Protein AF-A0AAV4GGI1-F1 (afdb_monomer)

Nearest PDB structures (foldseek):
  8qa3-assembly1_B  TM=3.265E-01  e=1.010E+00  Homo sapiens
  6c9l-assembly3_F  TM=2.418E-01  e=2.346E+00  Homo sapiens
  2jzx-assembly1_A  TM=3.053E-01  e=7.541E+00  Homo sapiens
  2idl-assembly1_A  TM=2.423E-01  e=6.208E+00  Streptococcus pneumoniae TIGR4

pLDDT: mean 83.88, std 11.75, range [47.38, 93.88]

Mean predicted aligned error: 13.05 Å

Secondary structure (DSSP, 8-state):
-BHHHHHHHHT--HHHHHHHHHHHHHHHHHHH-GGG--EEEEEE-TTS-EEEEEE--HHHHHHHHHTS-HHHHHHHHHHHHHHHHHHHHHHH-HHHHHHHHHHHHHHHHHHHHHHHHHHHHHHHHHHHHHHHHHHHHHT--

Radius of gyration: 32.34 Å; Cα contacts (8 Å, |Δi|>4): 88; chains: 1; bounding box: 64×54×82 Å

InterPro domains:
  IPR014054 Bacteriophage regulatory protein, Rha family [PF09669] (1-84)

Structure (mmCIF, N/CA/C/O backbone):
data_AF-A0AAV4GGI1-F1
#
_entry.id   AF-A0AAV4GGI1-F1
#
loop_
_atom_site.group_PDB
_atom_site.id
_atom_site.type_symbol
_atom_site.label_atom_id
_atom_site.label_alt_id
_atom_site.label_comp_id
_atom_site.label_asym_id
_atom_site.label_entity_id
_atom_site.label_seq_id
_atom_site.pdbx_PDB_ins_code
_atom_site.Cartn_x
_atom_site.Cartn_y
_atom_site.Cartn_z
_atom_site.occupancy
_atom_site.B_iso_or_equiv
_atom_site.auth_seq_id
_atom_site.auth_comp_id
_atom_site.auth_asym_id
_atom_site.auth_atom_id
_atom_site.pdbx_PDB_model_num
ATOM 1 N N . MET A 1 1 ? -3.066 0.925 1.080 1.00 86.62 1 MET A N 1
ATOM 2 C CA . MET A 1 1 ? -4.279 0.548 1.836 1.00 86.62 1 MET A CA 1
ATOM 3 C C . MET A 1 1 ? -4.141 1.113 3.236 1.00 86.62 1 MET A C 1
ATOM 5 O O . MET A 1 1 ? -3.039 1.081 3.778 1.00 86.62 1 MET A O 1
ATOM 9 N N . SER A 1 2 ? -5.215 1.639 3.812 1.00 92.44 2 SER A N 1
ATOM 10 C CA . SER A 1 2 ? -5.159 2.285 5.127 1.00 92.44 2 SER A CA 1
ATOM 11 C C . SER A 1 2 ? -5.755 1.413 6.238 1.00 92.44 2 SER A C 1
ATOM 13 O O . SER A 1 2 ? -6.475 0.446 5.971 1.00 92.44 2 SER A O 1
ATOM 15 N N . SER A 1 3 ? -5.468 1.716 7.510 1.00 92.00 3 SER A N 1
ATOM 16 C CA . SER A 1 3 ? -6.021 0.930 8.623 1.00 92.00 3 SER A CA 1
ATOM 17 C C . SER A 1 3 ? -7.545 1.046 8.754 1.00 92.00 3 SER A C 1
ATOM 19 O O . SER A 1 3 ? -8.178 0.100 9.228 1.00 92.00 3 SER A O 1
ATOM 21 N N . ARG A 1 4 ? -8.153 2.138 8.267 1.00 92.00 4 ARG A N 1
ATOM 22 C CA . ARG A 1 4 ? -9.616 2.247 8.147 1.00 92.00 4 ARG A CA 1
ATOM 23 C C . ARG A 1 4 ? -10.182 1.268 7.126 1.00 92.00 4 ARG A C 1
ATOM 25 O O . ARG A 1 4 ? -11.153 0.578 7.418 1.00 92.00 4 ARG A O 1
ATOM 32 N N . GLU A 1 5 ? -9.542 1.163 5.966 1.00 91.31 5 GLU A N 1
ATOM 33 C CA . GLU A 1 5 ? -9.950 0.237 4.906 1.00 91.31 5 GLU A CA 1
ATOM 34 C C . GLU A 1 5 ? -9.896 -1.219 5.408 1.00 91.31 5 GLU A C 1
ATOM 36 O O . GLU A 1 5 ? -10.833 -1.995 5.217 1.00 91.31 5 GLU A O 1
ATOM 41 N N . ILE A 1 6 ? -8.861 -1.573 6.182 1.00 91.62 6 ILE A N 1
ATOM 42 C CA . ILE A 1 6 ? -8.783 -2.873 6.872 1.00 91.62 6 ILE A CA 1
ATOM 43 C C . ILE A 1 6 ? -9.964 -3.072 7.827 1.00 91.62 6 ILE A C 1
ATOM 45 O O . ILE A 1 6 ? -10.548 -4.158 7.859 1.00 91.62 6 ILE A O 1
ATOM 49 N N . ALA A 1 7 ? -10.329 -2.058 8.613 1.00 92.56 7 ALA A N 1
ATOM 50 C CA . ALA A 1 7 ? -11.457 -2.135 9.539 1.00 92.56 7 ALA A CA 1
ATOM 51 C C . ALA A 1 7 ? -12.786 -2.392 8.801 1.00 92.56 7 ALA A C 1
ATOM 53 O O . ALA A 1 7 ? -13.569 -3.253 9.209 1.00 92.56 7 ALA A O 1
ATOM 54 N N . GLU A 1 8 ? -13.003 -1.726 7.667 1.00 92.00 8 GLU A N 1
ATOM 55 C CA . GLU A 1 8 ? -14.194 -1.887 6.826 1.00 92.00 8 GLU A CA 1
ATOM 56 C C . GLU A 1 8 ? -14.292 -3.285 6.193 1.00 92.00 8 GLU A C 1
ATOM 58 O O . GLU A 1 8 ? -15.370 -3.898 6.207 1.00 92.00 8 GLU A O 1
ATOM 63 N N . LEU A 1 9 ? -13.168 -3.824 5.703 1.00 90.81 9 LEU A N 1
ATOM 64 C CA . LEU A 1 9 ? -13.076 -5.164 5.104 1.00 90.81 9 LEU A CA 1
ATOM 65 C C . LEU A 1 9 ? -13.244 -6.278 6.144 1.00 90.81 9 LEU A C 1
ATOM 67 O O . LEU A 1 9 ? -13.901 -7.300 5.901 1.00 90.81 9 LEU A O 1
ATOM 71 N N . THR A 1 10 ? -12.659 -6.072 7.325 1.00 88.62 10 THR A N 1
ATOM 72 C CA . THR A 1 10 ? -12.676 -7.046 8.424 1.00 88.62 10 THR A CA 1
ATOM 73 C C . THR A 1 10 ? -13.930 -6.967 9.284 1.00 88.62 10 THR A C 1
ATOM 75 O O . THR A 1 10 ? -14.166 -7.868 10.087 1.00 88.62 10 THR A O 1
ATOM 78 N N . LYS A 1 11 ? -14.734 -5.906 9.125 1.00 90.69 11 LYS A N 1
ATOM 79 C CA . LYS A 1 11 ? -15.868 -5.558 9.998 1.00 90.69 11 LYS A CA 1
ATOM 80 C C . LYS A 1 11 ? -15.471 -5.422 11.475 1.00 90.69 11 LYS A C 1
ATOM 82 O O . LYS A 1 11 ? -16.302 -5.582 12.368 1.00 90.69 11 LYS A O 1
ATOM 87 N N . LYS A 1 12 ? -14.203 -5.101 11.746 1.00 89.88 12 LYS A N 1
ATOM 88 C CA . LYS A 1 12 ? -13.704 -4.778 13.087 1.00 89.88 12 LYS A CA 1
ATOM 89 C C . LYS A 1 12 ? -13.823 -3.276 13.343 1.00 89.88 12 LYS A C 1
ATOM 91 O O . LYS A 1 12 ? -13.775 -2.466 12.424 1.00 89.88 12 LYS A O 1
ATOM 96 N N . LYS A 1 13 ? -13.923 -2.878 14.615 1.00 93.06 13 LYS A N 1
ATOM 97 C CA . LYS A 1 13 ? -13.818 -1.461 15.001 1.00 93.06 13 LYS A CA 1
ATOM 98 C C . LYS A 1 13 ? -12.409 -0.944 14.687 1.00 93.06 13 LYS A C 1
ATOM 100 O O . LYS A 1 13 ? -11.439 -1.592 15.078 1.00 93.06 13 LYS A O 1
ATOM 105 N N . HIS A 1 14 ? -12.296 0.250 14.092 1.00 92.00 14 HIS A N 1
ATOM 106 C CA . HIS A 1 14 ? -11.008 0.896 13.765 1.00 92.00 14 HIS A CA 1
ATOM 107 C C . HIS A 1 14 ? -10.042 0.928 14.955 1.00 92.00 14 HIS A C 1
ATOM 109 O O . HIS A 1 14 ? -8.883 0.552 14.832 1.00 92.00 14 HIS A O 1
ATOM 115 N N . LYS A 1 15 ? -10.547 1.255 16.153 1.00 92.12 15 LYS A N 1
ATOM 116 C CA . LYS A 1 15 ? -9.767 1.244 17.404 1.00 92.12 15 LYS A CA 1
ATOM 117 C C . LYS A 1 15 ? -9.077 -0.102 17.677 1.00 92.12 15 LYS A C 1
ATOM 119 O O . LYS A 1 15 ? -7.940 -0.114 18.136 1.00 92.12 15 LYS A O 1
ATOM 124 N N . ASN A 1 16 ? -9.741 -1.220 17.386 1.00 92.38 16 ASN A N 1
ATOM 125 C CA . ASN A 1 16 ? -9.167 -2.550 17.600 1.00 92.38 16 ASN A CA 1
ATOM 126 C C . ASN A 1 16 ? -8.075 -2.845 16.571 1.00 92.38 16 ASN A C 1
ATOM 128 O O . ASN A 1 16 ? -7.044 -3.392 16.934 1.00 92.38 16 ASN A O 1
ATOM 132 N N . VAL A 1 17 ? -8.265 -2.420 15.318 1.00 92.00 17 VAL A N 1
ATOM 133 C CA . VAL A 1 17 ? -7.245 -2.553 14.267 1.00 92.00 17 VAL A CA 1
ATOM 134 C C . VAL A 1 17 ? -5.994 -1.743 14.618 1.00 92.00 17 VAL A C 1
ATOM 136 O O . VAL A 1 17 ? -4.889 -2.259 14.506 1.00 92.00 17 VAL A O 1
ATOM 139 N N . LEU A 1 18 ? -6.143 -0.512 15.125 1.00 92.69 18 LEU A N 1
ATOM 140 C CA . LEU A 1 18 ? -5.005 0.291 15.597 1.00 92.69 18 LEU A CA 1
ATOM 141 C C . LEU A 1 18 ? -4.228 -0.410 16.722 1.00 92.69 18 LEU A C 1
ATOM 143 O O . LEU A 1 18 ? -3.000 -0.384 16.730 1.00 92.69 18 LEU A O 1
ATOM 147 N N . ASN A 1 19 ? -4.935 -1.032 17.667 1.00 92.94 19 ASN A N 1
ATOM 148 C CA . ASN A 1 19 ? -4.308 -1.772 18.761 1.00 92.94 19 ASN A CA 1
ATOM 149 C C . ASN A 1 19 ? -3.620 -3.054 18.276 1.00 92.94 19 ASN A C 1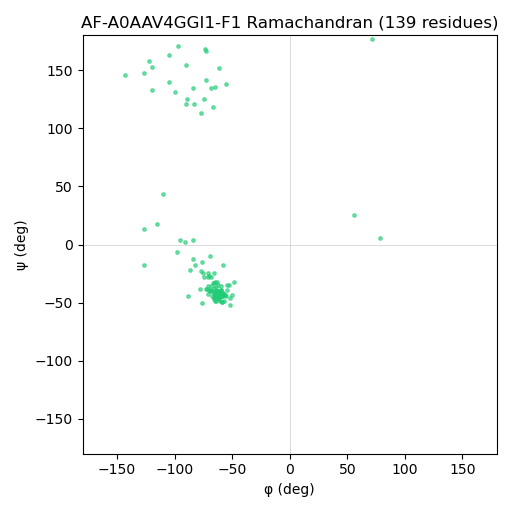
ATOM 151 O O . ASN A 1 19 ? -2.523 -3.359 18.736 1.00 92.94 19 ASN A O 1
ATOM 155 N N . ASP A 1 20 ? -4.236 -3.782 17.343 1.00 91.81 20 ASP A N 1
ATOM 156 C CA . ASP A 1 20 ? -3.647 -4.978 16.737 1.00 91.81 20 ASP A CA 1
ATOM 157 C C . ASP A 1 20 ? -2.336 -4.629 16.013 1.00 91.81 20 ASP A C 1
ATOM 159 O O . ASP A 1 20 ? -1.325 -5.293 16.240 1.00 91.81 20 ASP A O 1
ATOM 163 N N . ILE A 1 21 ? -2.323 -3.535 15.237 1.00 92.06 21 ILE A N 1
ATOM 164 C CA . ILE A 1 21 ? -1.122 -3.027 14.555 1.00 92.06 21 ILE A CA 1
ATOM 165 C C . ILE A 1 21 ? -0.023 -2.705 15.570 1.00 92.06 21 ILE A C 1
ATOM 167 O O . ILE A 1 21 ? 1.090 -3.199 15.430 1.00 92.06 21 ILE A O 1
ATOM 171 N N . LYS A 1 22 ? -0.334 -1.953 16.634 1.00 91.75 22 LYS A N 1
ATOM 172 C CA . LYS A 1 22 ? 0.639 -1.625 17.692 1.00 91.75 22 LYS A CA 1
ATOM 173 C C . LYS A 1 22 ? 1.203 -2.862 18.390 1.00 91.75 22 LYS A C 1
ATOM 175 O O . LYS A 1 22 ? 2.366 -2.873 18.772 1.00 91.75 22 LYS A O 1
ATOM 180 N N . ARG A 1 23 ? 0.387 -3.906 18.570 1.00 91.81 23 ARG A N 1
ATOM 181 C CA . ARG A 1 23 ? 0.827 -5.168 19.181 1.00 91.81 23 ARG A CA 1
ATOM 182 C C . ARG A 1 23 ? 1.750 -5.961 18.257 1.00 91.81 23 ARG A C 1
ATOM 184 O O . ARG A 1 23 ? 2.646 -6.646 18.734 1.00 91.81 23 ARG A O 1
ATOM 191 N N . GLN A 1 24 ? 1.500 -5.911 16.954 1.00 90.25 24 GLN A N 1
ATOM 192 C CA . GLN A 1 24 ? 2.249 -6.656 15.941 1.00 90.25 24 GLN A CA 1
ATOM 193 C C . GLN A 1 24 ? 3.497 -5.909 15.451 1.00 90.25 24 GLN A C 1
ATOM 195 O O . GLN A 1 24 ? 4.431 -6.542 14.967 1.00 90.25 24 GLN A O 1
ATOM 200 N N . GLU A 1 25 ? 3.537 -4.586 15.602 1.00 89.88 25 GLU A N 1
ATOM 201 C CA . GLU A 1 25 ? 4.642 -3.732 15.165 1.00 89.88 25 GLU A CA 1
ATOM 202 C C . GLU A 1 25 ? 6.022 -4.196 15.668 1.00 89.88 25 GLU A C 1
ATOM 204 O O . GLU A 1 25 ? 6.914 -4.314 14.829 1.00 89.88 25 GLU A O 1
ATOM 209 N N . PRO A 1 26 ? 6.229 -4.560 16.950 1.00 90.19 26 PRO A N 1
ATOM 210 C CA . PRO A 1 26 ? 7.530 -5.041 17.418 1.00 90.19 26 PRO A CA 1
ATOM 211 C C . PRO A 1 26 ? 8.031 -6.281 16.666 1.00 90.19 26 PRO A C 1
ATOM 213 O O . PRO A 1 26 ? 9.177 -6.308 16.231 1.00 90.19 26 PRO A O 1
ATOM 216 N N . ALA A 1 27 ? 7.155 -7.267 16.444 1.00 90.00 27 ALA A N 1
ATOM 217 C CA . ALA A 1 27 ? 7.500 -8.495 15.724 1.00 90.00 27 ALA A CA 1
ATOM 218 C C . ALA A 1 27 ? 7.812 -8.226 14.243 1.00 90.00 27 ALA A C 1
ATOM 220 O O . ALA A 1 27 ? 8.662 -8.880 13.646 1.00 90.00 27 ALA A O 1
ATOM 221 N N . TYR A 1 28 ? 7.143 -7.241 13.639 1.00 88.62 28 TYR A N 1
ATOM 222 C CA . TYR A 1 28 ? 7.459 -6.813 12.279 1.00 88.62 28 TYR A CA 1
ATOM 223 C C . TYR A 1 28 ? 8.838 -6.139 12.207 1.00 88.62 28 TYR A C 1
ATOM 225 O O . TYR A 1 28 ? 9.627 -6.425 11.308 1.00 88.62 28 TYR A O 1
ATOM 233 N N . LEU A 1 29 ? 9.144 -5.261 13.166 1.00 88.56 29 LEU A N 1
ATOM 234 C CA . LEU A 1 29 ? 10.413 -4.533 13.220 1.00 88.56 29 LEU A CA 1
ATOM 235 C C . LEU A 1 29 ? 11.610 -5.433 13.532 1.00 88.56 29 LEU A C 1
ATOM 237 O O . LEU A 1 29 ? 12.710 -5.129 13.082 1.00 88.56 29 LEU A O 1
ATOM 241 N N . GLU A 1 30 ? 11.406 -6.537 14.248 1.00 89.19 30 GLU A N 1
ATOM 242 C CA . GLU A 1 30 ? 12.444 -7.545 14.484 1.00 89.19 30 GLU A CA 1
ATOM 243 C C . GLU A 1 30 ? 12.961 -8.155 13.171 1.00 89.19 30 GLU A C 1
ATOM 245 O O . GLU A 1 30 ? 14.163 -8.338 13.002 1.00 89.19 30 GLU A O 1
ATOM 250 N N . VAL A 1 31 ? 12.065 -8.404 12.209 1.00 88.06 31 VAL A N 1
ATOM 251 C CA . VAL A 1 31 ? 12.410 -9.034 10.924 1.00 88.06 31 VAL A CA 1
ATOM 252 C C . VAL A 1 31 ? 12.831 -8.009 9.867 1.00 88.06 31 VAL A C 1
ATOM 254 O O . VAL A 1 31 ? 13.798 -8.227 9.142 1.00 88.06 31 VAL A O 1
ATOM 257 N N . PHE A 1 32 ? 12.104 -6.893 9.749 1.00 83.50 32 PHE A N 1
ATOM 258 C CA . PHE A 1 32 ? 12.296 -5.909 8.672 1.00 83.50 32 PHE A CA 1
ATOM 259 C C . PHE A 1 32 ? 13.160 -4.703 9.073 1.00 83.50 32 PHE A C 1
ATOM 261 O O . PHE A 1 32 ? 13.501 -3.873 8.227 1.00 83.50 32 PHE A O 1
ATOM 268 N N . GLY A 1 33 ? 13.524 -4.589 10.352 1.00 81.50 33 GLY A N 1
ATOM 269 C CA . GLY A 1 33 ? 14.288 -3.469 10.890 1.00 81.50 33 GLY A CA 1
ATOM 270 C C . GLY A 1 33 ? 13.494 -2.160 10.987 1.00 81.50 33 GLY A C 1
ATOM 271 O O . GLY A 1 33 ? 12.345 -2.033 10.565 1.00 81.50 33 GLY A O 1
ATOM 272 N N . ASN A 1 34 ? 14.137 -1.127 11.539 1.00 74.62 34 ASN A N 1
ATOM 273 C CA . ASN A 1 34 ? 13.505 0.171 11.820 1.00 74.62 34 ASN A CA 1
ATOM 274 C C . ASN A 1 34 ? 13.131 1.001 10.575 1.00 74.62 34 ASN A C 1
ATOM 276 O O . ASN A 1 34 ? 12.444 2.012 10.719 1.00 74.62 34 ASN A O 1
ATOM 280 N N . GLY A 1 35 ? 13.568 0.606 9.374 1.00 70.56 35 GLY A N 1
ATOM 281 C CA . GLY A 1 35 ? 13.331 1.354 8.134 1.00 70.56 35 GLY A CA 1
ATOM 282 C C . GLY A 1 35 ? 11.903 1.246 7.584 1.00 70.56 35 GLY A C 1
ATOM 283 O O . GLY A 1 35 ? 11.454 2.156 6.895 1.00 70.56 35 GLY A O 1
ATOM 284 N N . LEU A 1 36 ? 11.166 0.179 7.916 1.00 69.19 36 LEU A N 1
ATOM 285 C CA . LEU A 1 36 ? 9.791 -0.062 7.446 1.00 69.19 36 LEU A CA 1
ATOM 286 C C . LEU A 1 36 ? 8.752 0.076 8.567 1.00 69.19 36 LEU A C 1
ATOM 288 O O . LEU A 1 36 ? 7.829 -0.733 8.691 1.00 69.19 36 LEU A O 1
ATOM 292 N N . ARG A 1 37 ? 8.889 1.113 9.395 1.00 79.06 37 ARG A N 1
ATOM 293 C CA . ARG A 1 37 ? 7.900 1.414 10.439 1.00 79.06 37 ARG A CA 1
ATOM 294 C C . ARG A 1 37 ? 6.520 1.709 9.854 1.00 79.06 37 ARG A C 1
ATOM 296 O O . ARG A 1 37 ? 6.378 2.191 8.730 1.00 79.06 37 ARG A O 1
ATOM 303 N N . PHE A 1 38 ? 5.498 1.413 10.649 1.00 84.38 38 PHE A N 1
ATOM 304 C CA . PHE A 1 38 ? 4.116 1.725 10.317 1.00 84.38 38 PHE A CA 1
ATOM 305 C C . PHE A 1 38 ? 3.941 3.244 10.310 1.00 84.38 38 PHE A C 1
ATOM 307 O O . PHE A 1 38 ? 4.144 3.907 11.328 1.00 84.38 38 PHE A O 1
ATOM 314 N N . GLN A 1 39 ? 3.576 3.816 9.162 1.00 86.56 39 GLN A N 1
ATOM 315 C CA . GLN A 1 39 ? 3.455 5.264 9.047 1.00 86.56 39 GLN A CA 1
ATOM 316 C C . GLN A 1 39 ? 2.156 5.729 9.708 1.00 86.56 39 GLN A C 1
ATOM 318 O O . GLN A 1 39 ? 1.061 5.424 9.233 1.00 86.56 39 GLN A O 1
ATOM 323 N N . LEU A 1 40 ? 2.282 6.474 10.807 1.00 89.69 40 LEU A N 1
ATOM 324 C CA . LEU A 1 40 ? 1.149 7.098 11.479 1.00 89.69 40 LEU A CA 1
ATOM 325 C C . LEU A 1 40 ? 0.802 8.420 10.787 1.00 89.69 40 LEU A C 1
ATOM 327 O O . LEU A 1 40 ? 1.619 9.335 10.715 1.00 89.69 40 LEU A O 1
ATOM 331 N N . VAL A 1 41 ? -0.424 8.512 10.295 1.00 89.50 41 VAL A N 1
ATOM 332 C CA . VAL A 1 41 ? -1.004 9.672 9.617 1.00 89.50 41 VAL A CA 1
ATOM 333 C C . VAL A 1 41 ? -2.257 10.100 10.383 1.00 89.50 41 VAL A C 1
ATOM 335 O O . VAL A 1 41 ? -2.844 9.323 11.139 1.00 89.50 41 VAL A O 1
ATOM 338 N N . LYS A 1 42 ? -2.664 11.357 10.230 1.00 90.69 42 LYS A N 1
ATOM 339 C CA . LYS A 1 42 ? -3.937 11.852 10.755 1.00 90.69 42 LYS A CA 1
ATOM 340 C C . LYS A 1 42 ? -4.938 12.007 9.618 1.00 90.69 42 LYS A C 1
ATOM 342 O O . LYS A 1 42 ? -4.571 12.482 8.547 1.00 90.69 42 LYS A O 1
ATOM 347 N N . TYR A 1 43 ? -6.191 11.647 9.865 1.00 87.25 43 TYR A N 1
ATOM 348 C CA . TYR A 1 43 ? -7.303 11.950 8.968 1.00 87.25 43 TYR A CA 1
ATOM 349 C C . TYR A 1 43 ? -8.341 12.798 9.695 1.00 87.25 43 TYR A C 1
ATOM 351 O O . TYR A 1 43 ? -8.484 12.707 10.914 1.00 87.25 43 TYR A O 1
ATOM 359 N N . VAL A 1 44 ? -9.075 13.602 8.933 1.00 89.44 44 VAL A N 1
ATOM 360 C CA . VAL A 1 44 ? -10.215 14.367 9.438 1.00 89.44 44 VAL A CA 1
ATOM 361 C C . VAL A 1 44 ? -11.464 13.508 9.274 1.00 89.44 44 VAL A C 1
ATOM 363 O O . VAL A 1 44 ? -11.772 13.049 8.172 1.00 89.44 44 VAL A O 1
ATOM 366 N N . ASP A 1 45 ? -12.146 13.222 10.379 1.00 85.69 45 ASP A N 1
ATOM 367 C CA . ASP A 1 45 ? -13.411 12.486 10.364 1.00 85.69 45 ASP A CA 1
ATOM 368 C C . ASP A 1 45 ? -14.556 13.376 9.838 1.00 85.69 45 ASP A C 1
ATOM 370 O O . ASP A 1 45 ? -14.432 14.597 9.765 1.00 85.69 45 ASP A O 1
ATOM 374 N N . ALA A 1 46 ? -15.719 12.792 9.543 1.00 85.38 46 ALA A N 1
ATOM 375 C CA . ALA A 1 46 ? -16.909 13.529 9.094 1.00 85.38 46 ALA A CA 1
ATOM 376 C C . ALA A 1 46 ? -17.384 14.607 10.095 1.00 85.38 46 ALA A C 1
ATOM 378 O O . ALA A 1 46 ? -18.138 15.506 9.740 1.00 85.38 46 ALA A O 1
ATOM 379 N N . LYS A 1 47 ? -16.934 14.516 11.352 1.00 87.00 47 LYS A N 1
ATOM 380 C CA . LYS A 1 47 ? -17.202 15.475 12.433 1.00 87.00 47 LYS A CA 1
ATOM 381 C C . LYS A 1 47 ? -16.160 16.598 12.543 1.00 87.00 47 LYS A C 1
ATOM 383 O O . LYS A 1 47 ? -16.243 17.394 13.469 1.00 87.00 47 LYS A O 1
ATOM 388 N N . GLY A 1 48 ? -15.166 16.640 11.654 1.00 87.50 48 GLY A N 1
ATOM 389 C CA . GLY A 1 48 ? -14.071 17.614 11.704 1.00 87.50 48 GLY A CA 1
ATOM 390 C C . GLY A 1 48 ? -12.979 17.298 12.733 1.00 87.50 48 GLY A C 1
ATOM 391 O O . GLY A 1 48 ? -12.066 18.094 12.916 1.00 87.50 48 GLY A O 1
ATOM 392 N N . GLU A 1 49 ? -13.044 16.148 13.407 1.00 89.38 49 GLU A N 1
ATOM 393 C CA . GLU A 1 49 ? -12.040 15.732 14.391 1.00 89.38 49 GLU A CA 1
ATOM 394 C C . GLU A 1 49 ? -10.846 15.046 13.714 1.00 89.38 49 GLU A C 1
ATOM 396 O O . GLU A 1 49 ? -11.027 14.144 12.892 1.00 89.38 49 GLU A O 1
ATOM 401 N N . GLU A 1 50 ? -9.624 15.407 14.114 1.00 90.06 50 GLU A N 1
ATOM 402 C CA . GLU A 1 50 ? -8.417 14.690 13.700 1.00 90.06 50 GLU A CA 1
ATOM 403 C C . GLU A 1 50 ? -8.289 13.358 14.445 1.00 90.06 50 GLU A C 1
ATOM 405 O O . GLU A 1 50 ? -8.246 13.310 15.677 1.00 90.06 50 GLU A O 1
ATOM 410 N N . ARG A 1 51 ? -8.162 12.258 13.700 1.00 89.38 51 ARG A N 1
ATOM 411 C CA . ARG A 1 51 ? -7.971 10.917 14.260 1.00 89.38 51 ARG A CA 1
ATOM 412 C C . ARG A 1 51 ? -6.751 10.216 13.671 1.00 89.38 51 ARG A C 1
ATOM 414 O O . ARG A 1 51 ? -6.429 10.418 12.501 1.00 89.38 51 ARG A O 1
ATOM 421 N N . PRO A 1 52 ? -6.073 9.368 14.465 1.00 91.56 52 PRO A N 1
ATOM 422 C CA . PRO A 1 52 ? -4.931 8.605 13.987 1.00 91.56 52 PRO A CA 1
ATOM 423 C C . PRO A 1 52 ? -5.354 7.473 13.040 1.00 91.56 52 PRO A C 1
ATOM 425 O O . PRO A 1 52 ? -6.340 6.758 13.262 1.00 91.56 52 PRO A O 1
ATOM 428 N N . GLU A 1 53 ? -4.546 7.270 12.012 1.00 92.44 53 GLU A N 1
ATOM 429 C CA . GLU A 1 53 ? -4.652 6.206 11.023 1.00 92.44 53 GLU A CA 1
ATOM 430 C C . GLU A 1 53 ? -3.256 5.726 10.620 1.00 92.44 53 GLU A C 1
ATOM 432 O O . GLU A 1 53 ? -2.313 6.505 10.569 1.00 92.44 53 GLU A O 1
ATOM 437 N N . TYR A 1 54 ? -3.115 4.432 10.338 1.00 92.94 54 TYR A N 1
ATOM 438 C CA . TYR A 1 54 ? -1.869 3.884 9.813 1.00 92.94 54 TYR A CA 1
ATOM 439 C C . TYR A 1 54 ? -1.984 3.717 8.303 1.00 92.94 54 TYR A C 1
ATOM 441 O O . TYR A 1 54 ? -2.948 3.123 7.810 1.00 92.94 54 TYR A O 1
ATOM 449 N N . GLN A 1 55 ? -0.980 4.206 7.583 1.00 91.19 55 GLN A N 1
ATOM 450 C CA . GLN A 1 55 ? -0.777 3.881 6.178 1.00 91.19 55 GLN A CA 1
ATOM 451 C C . GLN A 1 55 ? 0.100 2.637 6.081 1.00 91.19 55 GLN A C 1
ATOM 453 O O . GLN A 1 55 ? 1.171 2.567 6.684 1.00 91.19 55 GLN A O 1
ATOM 458 N N . LEU A 1 56 ? -0.405 1.636 5.360 1.00 90.31 56 LEU A N 1
ATOM 459 C CA . LEU A 1 56 ? 0.169 0.298 5.308 1.00 90.31 56 LEU A CA 1
ATOM 460 C C . LEU A 1 56 ? 0.574 -0.055 3.879 1.00 90.31 56 LEU A C 1
ATOM 462 O O . LEU A 1 56 ? -0.212 0.077 2.932 1.00 90.31 56 LEU A O 1
ATOM 466 N N . THR A 1 57 ? 1.789 -0.580 3.742 1.00 90.38 57 THR A N 1
ATOM 467 C CA . THR A 1 57 ? 2.233 -1.252 2.517 1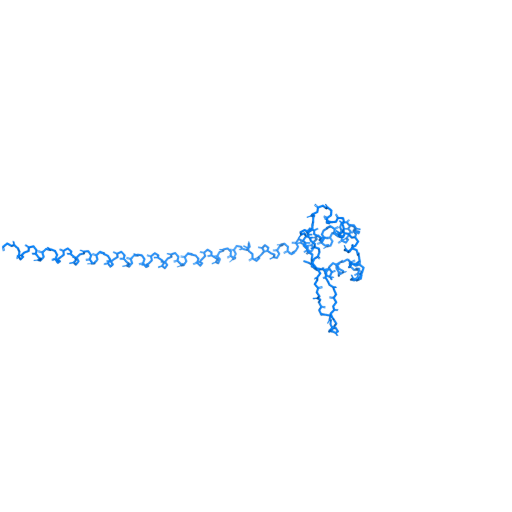.00 90.38 57 THR A CA 1
ATOM 468 C C . THR A 1 57 ? 1.557 -2.618 2.367 1.00 90.38 57 THR A C 1
ATOM 470 O O . THR A 1 57 ? 0.968 -3.154 3.316 1.00 90.38 57 THR A O 1
ATOM 473 N N . LYS A 1 58 ? 1.658 -3.222 1.174 1.00 88.19 58 LYS A N 1
ATOM 474 C CA . LYS A 1 58 ? 1.138 -4.575 0.910 1.00 88.19 58 LYS A CA 1
ATOM 475 C C . LYS A 1 58 ? 1.647 -5.572 1.951 1.00 88.19 58 LYS A C 1
ATOM 477 O O . LYS A 1 58 ? 0.843 -6.203 2.635 1.00 88.19 58 LYS A O 1
ATOM 482 N N . SER A 1 59 ? 2.960 -5.621 2.159 1.00 88.44 59 SER A N 1
ATOM 483 C CA . SER A 1 59 ? 3.602 -6.530 3.114 1.00 88.44 59 SER A CA 1
ATOM 484 C C . SER A 1 59 ? 3.165 -6.285 4.559 1.00 88.44 59 SER A C 1
ATOM 486 O O . SER A 1 59 ? 2.811 -7.235 5.254 1.00 88.44 59 SER A O 1
ATOM 488 N N . GLN A 1 60 ? 3.121 -5.024 5.003 1.00 90.38 60 GLN A N 1
ATOM 489 C CA . GLN A 1 60 ? 2.683 -4.674 6.361 1.00 90.38 60 GLN A CA 1
ATOM 490 C C . GLN A 1 60 ? 1.233 -5.094 6.610 1.00 90.38 60 GLN A C 1
ATOM 492 O O . GLN A 1 60 ? 0.907 -5.664 7.648 1.00 90.38 60 GLN A O 1
ATOM 497 N N . SER A 1 61 ? 0.350 -4.853 5.642 1.00 91.06 61 SER A N 1
ATOM 498 C CA . SER A 1 61 ? -1.050 -5.233 5.788 1.00 91.06 61 SER A CA 1
ATOM 499 C C . SER A 1 61 ? -1.267 -6.747 5.781 1.00 91.06 61 SER A C 1
ATOM 501 O O . SER A 1 61 ? -2.052 -7.250 6.580 1.00 91.06 61 SER A O 1
ATOM 503 N N . LEU A 1 62 ? -0.537 -7.492 4.945 1.00 90.00 62 LEU A N 1
ATOM 504 C CA . LEU A 1 62 ? -0.572 -8.954 4.944 1.00 90.00 62 LEU A CA 1
ATOM 505 C C . LEU A 1 62 ? -0.060 -9.517 6.272 1.00 90.00 62 LEU A C 1
ATOM 507 O O . LEU A 1 62 ? -0.665 -10.441 6.812 1.00 90.00 62 LEU A O 1
ATOM 511 N N . PHE A 1 63 ? 0.997 -8.924 6.834 1.00 90.88 63 PHE A N 1
ATOM 512 C CA . PHE A 1 63 ? 1.519 -9.306 8.142 1.00 90.88 63 PHE A CA 1
ATOM 513 C C . PHE A 1 63 ? 0.481 -9.112 9.248 1.00 90.88 63 PHE A C 1
ATOM 515 O O . PHE A 1 63 ? 0.211 -10.046 10.002 1.00 90.88 63 PHE A O 1
ATOM 522 N N . VAL A 1 64 ? -0.171 -7.948 9.298 1.00 89.44 64 VAL A N 1
ATOM 523 C CA . VAL A 1 64 ? -1.206 -7.659 10.304 1.00 89.44 64 VAL A CA 1
ATOM 524 C C . VAL A 1 64 ? -2.341 -8.685 10.242 1.00 89.44 64 VAL A C 1
ATOM 526 O O . VAL A 1 64 ? -2.802 -9.222 11.252 1.00 89.44 64 VAL A O 1
ATOM 529 N N . VAL A 1 65 ? -2.753 -9.010 9.020 1.00 88.25 65 VAL A N 1
ATOM 530 C CA . VAL A 1 65 ? -3.906 -9.861 8.729 1.00 88.25 65 VAL A CA 1
ATOM 531 C C . VAL A 1 65 ? -3.576 -11.352 8.816 1.00 88.25 65 VAL A C 1
ATOM 533 O O . VAL A 1 65 ? -4.480 -12.172 8.977 1.00 88.25 65 VAL A O 1
ATOM 536 N N . SER A 1 66 ? -2.297 -11.729 8.775 1.00 86.81 66 SER A N 1
ATOM 537 C CA . SER A 1 66 ? -1.857 -13.114 8.976 1.00 86.81 66 SER A CA 1
ATOM 538 C C . SER A 1 66 ? -2.379 -13.700 10.296 1.00 86.81 66 SER A C 1
ATOM 540 O O . SER A 1 66 ? -2.798 -14.856 10.319 1.00 86.81 66 SER A O 1
ATOM 542 N N . GLY A 1 67 ? -2.476 -12.873 11.345 1.00 81.44 67 GLY A N 1
ATOM 543 C CA . GLY A 1 67 ? -3.024 -13.236 12.656 1.00 81.44 67 GLY A CA 1
ATOM 544 C C . GLY A 1 67 ? -4.552 -13.154 12.774 1.00 81.44 67 GLY A C 1
ATOM 545 O O . GLY A 1 67 ? -5.086 -13.325 13.869 1.00 81.44 67 GLY A O 1
ATOM 546 N N . TYR A 1 68 ? -5.276 -12.841 11.696 1.00 86.94 68 TYR A N 1
ATOM 547 C CA . TYR A 1 68 ? -6.742 -12.776 11.680 1.00 86.94 68 TYR A CA 1
ATOM 548 C C . TYR A 1 68 ? -7.366 -14.076 11.152 1.00 86.94 68 TYR A C 1
ATOM 550 O O . TYR A 1 68 ? -6.693 -14.963 10.629 1.00 86.94 68 TYR A O 1
ATOM 558 N N . ASN A 1 69 ? -8.694 -14.181 11.278 1.00 87.75 69 ASN A N 1
ATOM 559 C CA . ASN A 1 69 ? -9.472 -15.292 10.729 1.00 87.75 69 ASN A CA 1
ATOM 560 C C . ASN A 1 69 ? -9.210 -15.445 9.208 1.00 87.75 69 ASN A C 1
ATOM 562 O O . ASN A 1 69 ? -9.180 -14.430 8.501 1.00 87.75 69 ASN A O 1
ATOM 566 N N . PRO A 1 70 ? -9.063 -16.680 8.684 1.00 88.06 70 PRO A N 1
ATOM 567 C CA . PRO A 1 70 ? -8.775 -16.941 7.269 1.00 88.06 70 PRO A CA 1
ATOM 568 C C . PRO A 1 70 ? -9.744 -16.260 6.291 1.00 88.06 70 PRO A C 1
ATOM 570 O O . PRO A 1 70 ? -9.310 -15.785 5.243 1.00 88.06 70 PRO A O 1
ATOM 573 N N . VAL A 1 71 ? -11.027 -16.125 6.642 1.00 89.12 71 VAL A N 1
ATOM 574 C CA . VAL A 1 71 ? -12.026 -15.431 5.807 1.00 89.12 71 VAL A CA 1
ATOM 575 C C . VAL A 1 71 ? -11.693 -13.945 5.666 1.00 89.12 71 VAL A C 1
ATOM 577 O O . VAL A 1 71 ? -11.792 -13.371 4.582 1.00 89.12 71 VAL A O 1
ATOM 580 N N . LEU A 1 72 ? -11.271 -13.308 6.759 1.00 88.00 72 LEU A N 1
ATOM 581 C CA . LEU A 1 72 ? -10.886 -11.897 6.754 1.00 88.00 72 LEU A CA 1
ATOM 582 C C . LEU A 1 72 ? -9.595 -11.680 5.962 1.00 88.00 72 LEU A C 1
ATOM 584 O O . LEU A 1 72 ? -9.469 -10.687 5.247 1.00 88.00 72 LEU A O 1
ATOM 588 N N . ARG A 1 73 ? -8.671 -12.641 6.048 1.00 88.69 73 ARG A N 1
ATOM 589 C CA . ARG A 1 73 ? -7.440 -12.644 5.261 1.00 88.69 73 ARG A CA 1
ATOM 590 C C . ARG A 1 73 ? -7.706 -12.725 3.766 1.00 88.69 73 ARG A C 1
ATOM 592 O O . ARG A 1 73 ? -7.171 -11.902 3.030 1.00 88.69 73 ARG A O 1
ATOM 599 N N . ALA A 1 74 ? -8.597 -13.617 3.338 1.00 89.69 74 ALA A N 1
ATOM 600 C CA . ALA A 1 74 ? -8.991 -13.729 1.936 1.00 89.69 74 ALA A CA 1
ATOM 601 C C . ALA A 1 74 ? -9.611 -12.429 1.392 1.00 89.69 74 ALA A C 1
ATOM 603 O O . ALA A 1 74 ? -9.305 -12.020 0.276 1.00 89.69 74 ALA A O 1
ATOM 604 N N . ARG A 1 75 ? -10.433 -11.726 2.188 1.00 89.75 75 ARG A N 1
ATOM 605 C CA . ARG A 1 75 ? -11.020 -10.432 1.782 1.00 89.75 75 ARG A CA 1
ATOM 606 C C . ARG A 1 75 ? -9.965 -9.366 1.512 1.00 89.75 75 ARG A C 1
ATOM 608 O O . ARG A 1 75 ? -10.072 -8.632 0.536 1.00 89.75 75 ARG A O 1
ATOM 615 N N . ILE A 1 76 ? -8.961 -9.277 2.379 1.00 90.12 76 ILE A N 1
ATOM 616 C CA . ILE A 1 76 ? -7.886 -8.295 2.223 1.00 90.12 76 ILE A CA 1
ATOM 617 C C . ILE A 1 76 ? -6.962 -8.678 1.071 1.00 90.12 76 ILE A C 1
ATOM 619 O O . ILE A 1 76 ? -6.555 -7.807 0.309 1.00 90.12 76 ILE A O 1
ATOM 623 N N . GLN A 1 77 ? -6.677 -9.968 0.904 1.00 89.88 77 GLN A N 1
ATOM 624 C CA . GLN A 1 77 ? -5.915 -10.450 -0.239 1.00 89.88 77 GLN A CA 1
ATOM 625 C C . GLN A 1 77 ? -6.610 -10.099 -1.561 1.00 89.88 77 GLN A C 1
ATOM 627 O O . GLN A 1 77 ? -5.990 -9.465 -2.409 1.00 89.88 77 GLN A O 1
ATOM 632 N N . LYS A 1 78 ? -7.912 -10.388 -1.685 1.00 91.06 78 LYS A N 1
ATOM 633 C CA . LYS A 1 78 ? -8.709 -10.015 -2.861 1.00 91.06 78 LYS A CA 1
ATOM 634 C C . LYS A 1 78 ? -8.657 -8.509 -3.140 1.00 91.06 78 LYS A C 1
ATOM 636 O O . LYS A 1 78 ? -8.482 -8.095 -4.279 1.00 91.06 78 LYS A O 1
ATOM 641 N N . ARG A 1 79 ? -8.762 -7.675 -2.099 1.00 90.88 79 ARG A N 1
ATOM 642 C CA . ARG A 1 79 ? -8.656 -6.217 -2.250 1.00 90.88 79 ARG A CA 1
ATOM 643 C C . ARG A 1 79 ? -7.299 -5.786 -2.813 1.00 90.88 79 ARG A C 1
ATOM 645 O O . ARG A 1 79 ? -7.241 -4.869 -3.625 1.00 90.88 79 ARG A O 1
ATOM 652 N N . TRP A 1 80 ? -6.208 -6.418 -2.389 1.00 88.62 80 TRP A N 1
ATOM 653 C CA . TRP A 1 80 ? -4.889 -6.128 -2.952 1.00 88.62 80 TRP A CA 1
ATOM 654 C C . TRP A 1 80 ? -4.756 -6.579 -4.397 1.00 88.62 80 TRP A C 1
ATOM 656 O O . TRP A 1 80 ? -4.201 -5.828 -5.187 1.00 88.62 80 TRP A O 1
ATOM 666 N N . GLU A 1 81 ? -5.294 -7.745 -4.748 1.00 88.94 81 GLU A N 1
ATOM 667 C CA . GLU A 1 81 ? -5.330 -8.207 -6.140 1.00 88.94 81 GLU A CA 1
ATOM 668 C C . GLU A 1 81 ? -6.062 -7.184 -7.030 1.00 88.94 81 GLU A C 1
ATOM 670 O O . GLU A 1 81 ? -5.563 -6.817 -8.091 1.00 88.94 81 GLU A O 1
ATOM 675 N N . GLU A 1 82 ? -7.183 -6.622 -6.562 1.00 86.88 82 GLU A N 1
ATOM 676 C CA . GLU A 1 82 ? -7.894 -5.534 -7.252 1.00 86.88 82 GLU A CA 1
ATOM 677 C C . GLU A 1 82 ? -7.042 -4.258 -7.387 1.00 86.88 82 GLU A C 1
ATOM 679 O O . GLU A 1 82 ? -6.993 -3.655 -8.460 1.00 86.88 82 GLU A O 1
ATOM 684 N N . LEU A 1 83 ? -6.354 -3.838 -6.319 1.00 85.06 83 LEU A N 1
ATOM 685 C CA . LEU A 1 83 ? -5.481 -2.657 -6.344 1.00 85.06 83 LEU A CA 1
ATOM 686 C C . LEU A 1 83 ? -4.287 -2.840 -7.290 1.00 85.06 83 LEU A C 1
ATOM 688 O O . LEU A 1 83 ? -3.899 -1.888 -7.966 1.00 85.06 83 LEU A O 1
ATOM 692 N N . GLU A 1 84 ? -3.725 -4.046 -7.364 1.00 85.00 84 GLU A N 1
ATOM 693 C CA . GLU A 1 84 ? -2.647 -4.372 -8.297 1.00 85.00 84 GLU A CA 1
ATOM 694 C C . GLU A 1 84 ? -3.145 -4.307 -9.735 1.00 85.00 84 GLU A C 1
ATOM 696 O O . GLU A 1 84 ? -2.518 -3.641 -10.554 1.00 8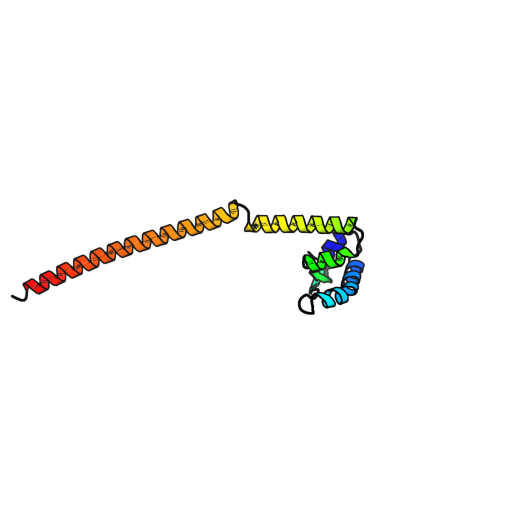5.00 84 GLU A O 1
ATOM 701 N N . ILE A 1 85 ? -4.309 -4.888 -10.038 1.00 82.25 85 ILE A N 1
ATOM 702 C CA . ILE A 1 85 ? -4.918 -4.790 -11.372 1.00 82.25 85 ILE A CA 1
ATOM 703 C C . ILE A 1 85 ? -5.125 -3.323 -11.772 1.00 82.25 85 ILE A C 1
ATOM 705 O O . ILE A 1 85 ? -4.787 -2.948 -12.893 1.00 82.25 85 ILE A O 1
ATOM 709 N N . LEU A 1 86 ? -5.613 -2.469 -10.866 1.00 76.94 86 LEU A N 1
ATOM 710 C CA . LEU A 1 86 ? -5.782 -1.037 -11.141 1.00 76.94 86 LEU A CA 1
ATOM 711 C C . LEU A 1 86 ? -4.444 -0.320 -11.385 1.00 76.94 86 LEU A C 1
ATOM 713 O O . LEU A 1 86 ? -4.354 0.504 -12.296 1.00 76.94 86 LEU A O 1
ATOM 717 N N . GLN A 1 87 ? -3.395 -0.642 -10.621 1.00 71.62 87 GLN A N 1
ATOM 718 C CA . GLN A 1 87 ? -2.054 -0.103 -10.876 1.00 71.62 87 GLN A CA 1
ATOM 719 C C . GLN A 1 87 ? -1.501 -0.568 -12.229 1.00 71.62 87 GLN A C 1
ATOM 721 O O . GLN A 1 87 ? -0.959 0.243 -12.982 1.00 71.62 87 GLN A O 1
ATOM 726 N N . TYR A 1 88 ? -1.694 -1.841 -12.579 1.00 61.06 88 TYR A N 1
ATOM 727 C CA . TYR A 1 88 ? -1.300 -2.381 -13.878 1.00 61.06 88 TYR A CA 1
ATOM 728 C C . TYR A 1 88 ? -2.104 -1.774 -15.033 1.00 61.06 88 TYR A C 1
ATOM 730 O O . TYR A 1 88 ? -1.542 -1.559 -16.100 1.00 61.06 88 TYR A O 1
ATOM 738 N N . GLN A 1 89 ? -3.375 -1.411 -14.853 1.00 58.50 89 GLN A N 1
ATOM 739 C CA . GLN A 1 89 ? -4.151 -0.737 -15.902 1.00 58.50 89 GLN A CA 1
ATOM 740 C C . GLN A 1 89 ? -3.699 0.711 -16.161 1.00 58.50 89 GLN A C 1
ATOM 742 O O . GLN A 1 89 ? -3.869 1.206 -17.276 1.00 58.50 89 GLN A O 1
ATOM 747 N N . GLY A 1 90 ? -3.069 1.370 -15.182 1.00 53.59 90 GLY A N 1
ATOM 748 C CA . GLY A 1 90 ? -2.518 2.723 -15.327 1.00 53.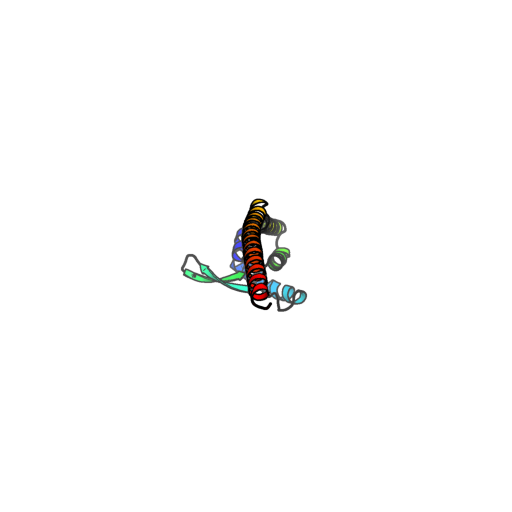59 90 GLY A CA 1
ATOM 749 C C . GLY A 1 90 ? -1.189 2.805 -16.091 1.00 53.59 90 GLY A C 1
ATOM 750 O O . GLY A 1 90 ? -0.877 3.858 -16.639 1.00 53.59 90 GLY A O 1
ATOM 751 N N . VAL A 1 91 ? -0.421 1.712 -16.155 1.00 52.59 91 VAL A N 1
ATOM 752 C CA . VAL A 1 91 ? 0.937 1.691 -16.749 1.00 52.59 91 VAL A CA 1
ATOM 753 C C . VAL A 1 91 ? 1.094 0.597 -17.822 1.00 52.59 91 VAL A C 1
ATOM 755 O O . VAL A 1 91 ? 1.986 0.661 -18.660 1.00 52.59 91 VAL A O 1
ATOM 758 N N . GLY A 1 92 ? 0.198 -0.390 -17.848 1.00 49.75 92 GLY A N 1
ATOM 759 C CA . GLY A 1 92 ? 0.277 -1.595 -18.679 1.00 49.75 92 GLY A CA 1
ATOM 760 C C . GLY A 1 92 ? -0.953 -1.867 -19.546 1.00 49.75 92 GLY A C 1
ATOM 761 O O . GLY A 1 92 ? -1.067 -2.961 -20.094 1.00 49.75 92 GLY A O 1
ATOM 762 N N . SER A 1 93 ? -1.875 -0.911 -19.712 1.00 52.50 93 SER A N 1
ATOM 763 C CA . SER A 1 93 ? -2.835 -1.024 -20.815 1.00 52.50 93 SER A CA 1
ATOM 764 C C . SER A 1 93 ? -2.085 -0.850 -22.136 1.00 52.50 93 SER A C 1
ATOM 766 O O . SER A 1 93 ? -1.289 0.086 -22.276 1.00 52.50 93 SER A O 1
ATOM 768 N N . ALA A 1 94 ? -2.365 -1.711 -23.120 1.00 60.12 94 ALA A N 1
ATOM 769 C CA . ALA A 1 94 ? -1.871 -1.548 -24.488 1.00 60.12 94 ALA A CA 1
ATOM 770 C C . ALA A 1 94 ? -2.115 -0.113 -24.996 1.00 60.12 94 ALA A C 1
ATOM 772 O O . ALA A 1 94 ? -1.270 0.451 -25.682 1.00 60.12 94 ALA A O 1
ATOM 773 N N . ASP A 1 95 ? -3.202 0.530 -24.558 1.00 58.75 95 ASP A N 1
ATOM 774 C CA . ASP A 1 95 ? -3.548 1.909 -24.908 1.00 58.75 95 ASP A CA 1
ATOM 775 C C . ASP A 1 95 ? -2.642 2.972 -24.267 1.00 58.75 95 ASP A C 1
ATOM 777 O O . ASP A 1 95 ? -2.512 4.076 -24.800 1.00 58.75 95 ASP A O 1
ATOM 781 N N . GLY A 1 96 ? -2.048 2.694 -23.104 1.00 63.66 96 GLY A N 1
ATOM 782 C CA . GLY A 1 96 ? -1.097 3.588 -22.435 1.00 63.66 96 GLY A CA 1
ATOM 783 C C . GLY A 1 96 ? 0.266 3.545 -23.119 1.00 63.66 96 GLY A C 1
ATOM 784 O O . GLY A 1 96 ? 0.788 4.574 -23.548 1.00 63.66 96 GLY A O 1
ATOM 785 N N . ILE A 1 97 ? 0.771 2.330 -23.338 1.00 71.75 97 ILE A N 1
ATOM 786 C CA . ILE A 1 97 ? 2.046 2.087 -24.022 1.00 71.75 97 ILE A CA 1
ATOM 787 C C . ILE A 1 97 ? 1.978 2.578 -25.480 1.00 71.75 97 ILE A C 1
ATOM 789 O O . ILE A 1 97 ? 2.883 3.267 -25.949 1.00 71.75 97 ILE A O 1
ATOM 793 N N . CYS A 1 98 ? 0.877 2.319 -26.199 1.00 71.94 98 CYS A N 1
ATOM 794 C CA . CYS A 1 98 ? 0.677 2.822 -27.562 1.00 71.94 98 CYS A CA 1
ATOM 795 C C . CYS A 1 98 ? 0.644 4.355 -27.635 1.00 71.94 98 CYS A C 1
ATOM 797 O O . CYS A 1 98 ? 1.146 4.925 -28.607 1.00 71.94 98 CYS A O 1
ATOM 799 N N . ARG A 1 99 ? 0.096 5.040 -26.619 1.00 73.25 99 ARG A N 1
ATOM 800 C CA . ARG A 1 99 ? 0.108 6.511 -26.548 1.00 73.25 99 ARG A CA 1
ATOM 801 C C . ARG A 1 99 ? 1.522 7.058 -26.385 1.00 73.25 99 ARG A C 1
ATOM 803 O O . ARG A 1 99 ? 1.897 7.963 -27.131 1.00 73.25 99 ARG A O 1
ATOM 810 N N . GLU A 1 100 ? 2.314 6.492 -25.478 1.00 79.12 100 GLU A N 1
ATOM 811 C CA . GLU A 1 100 ? 3.715 6.895 -25.306 1.00 79.12 100 GLU A CA 1
ATOM 812 C C . GLU A 1 100 ? 4.547 6.623 -26.566 1.00 79.12 100 GLU A C 1
ATOM 814 O O . GLU A 1 100 ? 5.242 7.518 -27.055 1.00 79.12 100 GLU A O 1
ATOM 819 N N . ILE A 1 101 ? 4.409 5.440 -27.177 1.00 85.38 101 ILE A N 1
ATOM 820 C CA . ILE A 1 101 ? 5.108 5.095 -28.425 1.00 85.38 101 ILE A CA 1
ATOM 821 C C . ILE A 1 101 ? 4.718 6.049 -29.565 1.00 85.38 101 ILE A C 1
ATOM 823 O O . ILE A 1 101 ? 5.585 6.488 -30.327 1.00 85.38 101 ILE A O 1
ATOM 827 N N . ALA A 1 102 ? 3.437 6.408 -29.691 1.00 84.06 102 ALA A N 1
ATOM 828 C CA . ALA A 1 102 ? 2.966 7.333 -30.723 1.00 84.06 102 ALA A CA 1
ATOM 829 C C . ALA A 1 102 ? 3.552 8.746 -30.557 1.00 84.06 102 ALA A C 1
ATOM 831 O O . ALA A 1 102 ? 3.936 9.378 -31.549 1.00 84.06 102 ALA A O 1
ATOM 832 N N . LEU A 1 103 ? 3.665 9.232 -29.317 1.00 86.00 103 LEU A N 1
ATOM 833 C CA . LEU A 1 103 ? 4.289 10.522 -29.011 1.00 86.00 103 LEU A CA 1
ATOM 834 C C . LEU A 1 103 ? 5.780 10.518 -29.367 1.00 86.00 103 LEU A C 1
ATOM 836 O O . LEU A 1 103 ? 6.230 11.394 -30.112 1.00 86.00 103 LEU A O 1
ATOM 840 N N . ILE A 1 104 ? 6.513 9.484 -28.945 1.00 90.38 104 ILE A N 1
ATOM 841 C CA . ILE A 1 104 ? 7.939 9.311 -29.265 1.00 90.38 104 ILE A CA 1
ATOM 842 C C . ILE A 1 104 ? 8.151 9.263 -30.786 1.00 90.38 104 ILE A C 1
ATOM 844 O O . ILE A 1 104 ? 9.050 9.917 -31.322 1.00 90.38 104 ILE A O 1
ATOM 848 N N . ARG A 1 105 ? 7.291 8.545 -31.521 1.00 92.75 105 ARG A N 1
ATOM 849 C CA . ARG A 1 105 ? 7.359 8.448 -32.989 1.00 92.75 105 ARG A CA 1
ATOM 850 C C . ARG A 1 105 ? 7.179 9.808 -33.669 1.00 92.75 105 ARG A C 1
ATOM 852 O O . ARG A 1 105 ? 7.885 10.123 -34.628 1.00 92.75 105 ARG A O 1
ATOM 859 N N . LYS A 1 106 ? 6.252 10.632 -33.176 1.00 92.00 106 LYS A N 1
ATOM 860 C CA . LYS A 1 106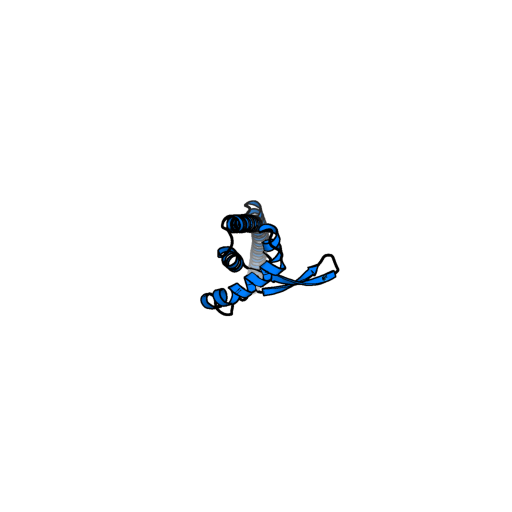 ? 5.989 11.980 -33.705 1.00 92.00 106 LYS A CA 1
ATOM 861 C C . LYS A 1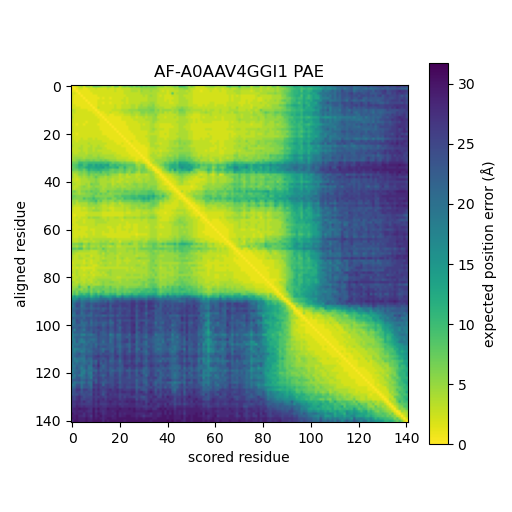 106 ? 7.183 12.913 -33.496 1.00 92.00 106 LYS A C 1
ATOM 863 O O . LYS A 1 106 ? 7.503 13.724 -34.369 1.00 92.00 106 LYS A O 1
ATOM 868 N N . GLU A 1 107 ? 7.859 12.782 -32.361 1.00 93.88 107 GLU A N 1
ATOM 869 C CA . GLU A 1 107 ? 9.050 13.565 -32.036 1.00 93.88 107 GLU A CA 1
ATOM 870 C C . GLU A 1 107 ? 10.263 13.161 -32.887 1.00 93.88 107 GLU A C 1
ATOM 872 O O . GLU A 1 107 ? 10.928 14.028 -33.462 1.00 93.88 107 GLU A O 1
ATOM 877 N N . GLN A 1 108 ? 10.472 11.858 -33.096 1.00 90.81 108 GLN A N 1
ATOM 878 C CA . GLN A 1 108 ? 11.491 11.314 -34.006 1.00 90.81 108 GLN A CA 1
ATOM 879 C C . GLN A 1 108 ? 11.342 11.862 -35.438 1.00 90.81 108 GLN A C 1
ATOM 881 O O . GLN A 1 108 ? 12.319 12.299 -36.048 1.00 90.81 108 GLN A O 1
ATOM 886 N N . LEU A 1 109 ? 10.111 11.926 -35.961 1.00 92.19 109 LEU A N 1
ATOM 887 C CA . LEU A 1 109 ? 9.831 12.488 -37.289 1.00 92.19 109 LEU A CA 1
ATOM 888 C C . LEU A 1 109 ? 10.165 13.984 -37.374 1.00 92.19 109 LEU A C 1
ATOM 890 O O . LEU A 1 109 ? 10.774 14.431 -38.350 1.00 92.19 109 LEU A O 1
ATOM 894 N N . ARG A 1 110 ? 9.811 14.764 -36.343 1.00 92.25 110 ARG A N 1
ATOM 895 C CA . ARG A 1 110 ? 10.160 16.193 -36.269 1.00 92.25 110 ARG A CA 1
ATOM 896 C C . ARG A 1 110 ? 11.670 16.406 -36.278 1.00 92.25 110 ARG A C 1
ATOM 898 O O . ARG A 1 110 ? 12.154 17.293 -36.982 1.00 92.25 110 ARG A O 1
ATOM 905 N N . LEU A 1 111 ? 12.409 15.616 -35.500 1.00 92.44 111 LEU A N 1
ATOM 906 C CA . LEU A 1 111 ? 13.870 15.690 -35.445 1.00 92.44 111 LEU A CA 1
ATOM 907 C C . LEU A 1 111 ? 14.500 15.299 -36.787 1.00 92.44 111 LEU A C 1
ATOM 909 O O . LEU A 1 111 ? 15.373 16.016 -37.278 1.00 92.44 111 LEU A O 1
ATOM 913 N N . GLY A 1 112 ? 13.997 14.243 -37.431 1.00 91.19 112 GLY A N 1
ATOM 914 C CA . GLY A 1 112 ? 14.413 13.844 -38.776 1.00 91.19 112 GLY A CA 1
ATOM 915 C C . GLY A 1 112 ? 14.233 14.966 -39.804 1.00 91.19 112 GLY A C 1
ATOM 916 O O . GLY A 1 112 ? 15.180 15.319 -40.508 1.00 91.19 112 GLY A O 1
ATOM 917 N N . ALA A 1 113 ? 13.062 15.611 -39.831 1.00 91.00 113 ALA A N 1
ATOM 918 C CA . ALA A 1 113 ? 12.795 16.736 -40.728 1.00 91.00 113 ALA A CA 1
ATOM 919 C C . ALA A 1 113 ? 13.759 17.916 -40.488 1.00 91.00 113 ALA A C 1
ATOM 921 O O . ALA A 1 113 ? 14.342 18.455 -41.433 1.00 91.00 113 ALA A O 1
ATOM 922 N N . LYS A 1 114 ? 14.016 18.277 -39.222 1.00 92.25 114 LYS A N 1
ATOM 923 C CA . LYS A 1 114 ? 14.998 19.322 -38.874 1.00 92.25 114 LYS A CA 1
ATOM 924 C C . LYS A 1 114 ? 16.404 18.981 -39.379 1.00 92.25 114 LYS A C 1
ATOM 926 O O . LYS A 1 114 ? 17.061 19.832 -39.979 1.00 92.25 114 LYS A O 1
ATOM 931 N N . LEU A 1 115 ? 16.850 17.737 -39.199 1.00 90.00 115 LEU A N 1
ATOM 932 C CA . LEU A 1 115 ? 18.157 17.274 -39.677 1.00 90.00 115 LEU A CA 1
ATOM 933 C C . LEU A 1 115 ? 18.268 17.321 -41.206 1.00 90.00 115 LEU A C 1
ATOM 935 O O . LEU A 1 115 ? 19.303 17.737 -41.729 1.00 90.00 115 LEU A O 1
ATOM 939 N N . THR A 1 116 ? 17.210 16.948 -41.934 1.00 88.19 116 THR A N 1
ATOM 940 C CA . THR A 1 116 ? 17.205 17.024 -43.406 1.00 88.19 116 THR A CA 1
ATOM 941 C C . THR A 1 116 ? 17.326 18.461 -43.917 1.00 88.19 116 THR A C 1
ATOM 943 O O . THR A 1 116 ? 18.149 18.728 -44.796 1.00 88.19 116 THR A O 1
ATOM 946 N N . ASN A 1 117 ? 16.607 19.407 -43.306 1.00 91.31 117 ASN A N 1
ATOM 947 C CA . ASN A 1 117 ? 16.707 20.828 -43.642 1.00 91.31 117 ASN A CA 1
ATOM 948 C C . ASN A 1 117 ? 18.108 21.386 -43.359 1.00 91.31 117 ASN A C 1
ATOM 950 O O . ASN A 1 117 ? 18.672 22.099 -44.191 1.00 91.31 117 ASN A O 1
ATOM 954 N N . ASN A 1 118 ? 18.709 21.010 -42.227 1.00 91.81 118 ASN A N 1
ATOM 955 C CA . ASN A 1 118 ? 20.075 21.412 -41.895 1.00 91.81 118 ASN A CA 1
ATOM 956 C C . ASN A 1 118 ? 21.097 20.846 -42.893 1.00 91.81 118 ASN A C 1
ATOM 958 O O . ASN A 1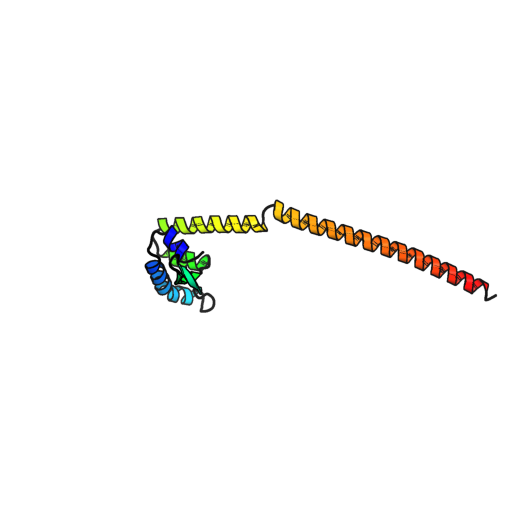 118 ? 21.980 21.576 -43.340 1.00 91.81 118 ASN A O 1
ATOM 962 N N . ARG A 1 119 ? 20.952 19.579 -43.313 1.00 91.31 119 ARG A N 1
ATOM 963 C CA . ARG A 1 119 ? 21.797 18.981 -44.364 1.00 91.31 119 ARG A CA 1
ATOM 964 C C . ARG A 1 119 ? 21.670 19.715 -45.700 1.00 91.31 119 ARG A C 1
ATOM 966 O O . ARG A 1 119 ? 22.682 19.906 -46.373 1.00 91.31 119 ARG A O 1
ATOM 973 N N . ARG A 1 120 ? 20.461 20.140 -46.083 1.00 90.12 120 ARG A N 1
ATOM 974 C CA . ARG A 1 120 ? 20.228 20.916 -47.313 1.00 90.12 120 ARG A CA 1
ATOM 975 C C . ARG A 1 120 ? 20.921 22.280 -47.260 1.00 90.12 120 ARG A C 1
ATOM 977 O O . ARG A 1 120 ? 21.686 22.592 -48.166 1.00 90.12 120 ARG A O 1
ATOM 984 N N . ARG A 1 121 ? 20.759 23.024 -46.161 1.00 90.06 121 ARG A N 1
ATOM 985 C CA . ARG A 1 121 ? 21.465 24.301 -45.935 1.00 90.06 121 ARG A CA 1
ATOM 986 C C . ARG A 1 121 ? 22.982 24.142 -45.978 1.00 90.06 121 ARG A C 1
ATOM 988 O O . ARG A 1 121 ? 23.665 24.955 -46.586 1.00 90.06 121 ARG A O 1
ATOM 995 N N . LEU A 1 122 ? 23.513 23.078 -45.377 1.00 88.94 122 LEU A N 1
ATOM 996 C CA . L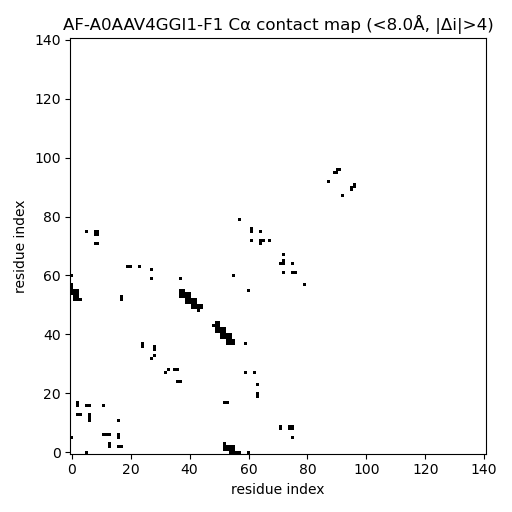EU A 1 122 ? 24.944 22.768 -45.429 1.00 88.94 122 LEU A CA 1
ATOM 997 C C . LEU A 1 122 ? 25.436 22.530 -46.861 1.00 88.94 122 LEU A C 1
ATOM 999 O O . LEU A 1 122 ? 26.513 23.007 -47.207 1.00 88.94 122 LEU A O 1
ATOM 1003 N N . LYS A 1 123 ? 24.665 21.825 -47.702 1.00 90.75 123 LYS A N 1
ATOM 1004 C CA . LYS A 1 123 ? 25.000 21.654 -49.126 1.00 90.75 123 LYS A CA 1
ATOM 1005 C C . LYS A 1 123 ? 24.996 22.989 -49.873 1.00 90.75 123 LYS A C 1
ATOM 1007 O O . LYS A 1 123 ? 25.934 23.257 -50.613 1.00 90.75 123 LYS A O 1
ATOM 1012 N N . GLU A 1 124 ? 23.992 23.832 -49.643 1.00 90.38 124 GLU A N 1
ATOM 1013 C CA . GLU A 1 124 ? 23.898 25.162 -50.261 1.00 90.38 124 GLU A CA 1
ATOM 1014 C C . GLU A 1 124 ? 25.068 26.066 -49.849 1.00 90.38 124 GLU A C 1
ATOM 1016 O O . GLU A 1 124 ? 25.700 26.681 -50.703 1.00 90.38 124 GLU A O 1
ATOM 1021 N N . LEU A 1 125 ? 25.412 26.102 -48.558 1.00 89.38 125 LEU A N 1
ATOM 1022 C CA . LEU A 1 125 ? 26.553 26.869 -48.052 1.00 89.38 125 LEU A CA 1
ATOM 1023 C C . LEU A 1 125 ? 27.885 26.348 -48.599 1.00 89.38 125 LEU A C 1
ATOM 1025 O O . LEU A 1 125 ? 28.723 27.147 -49.002 1.00 89.38 125 LEU A O 1
ATOM 1029 N N . LYS A 1 126 ? 28.069 25.023 -48.677 1.00 89.00 126 LYS A N 1
ATOM 1030 C CA . LYS A 1 126 ? 29.261 24.425 -49.300 1.00 89.00 126 LYS A CA 1
ATOM 1031 C C . LYS A 1 126 ? 29.363 24.764 -50.786 1.00 89.00 126 LYS A C 1
ATOM 1033 O O . LYS A 1 126 ? 30.455 25.064 -51.252 1.00 89.00 126 LYS A O 1
ATOM 1038 N N . SER A 1 127 ? 28.246 24.756 -51.514 1.00 84.94 127 SER A N 1
ATOM 1039 C CA . SER A 1 127 ? 28.215 25.151 -52.927 1.00 84.94 127 SER A CA 1
ATOM 1040 C C . SER A 1 127 ? 28.558 26.630 -53.110 1.00 84.94 127 SER A C 1
ATOM 1042 O O . SER A 1 127 ? 29.336 26.959 -53.998 1.00 84.94 127 SER A O 1
ATOM 1044 N N . LYS A 1 128 ? 28.028 27.516 -52.254 1.00 87.19 128 LYS A N 1
ATOM 1045 C CA . LYS A 1 128 ? 28.376 28.947 -52.253 1.00 87.19 128 LYS A CA 1
ATOM 1046 C C . LYS A 1 128 ? 29.855 29.168 -51.942 1.00 87.19 128 LYS A C 1
ATOM 1048 O O . LYS A 1 128 ? 30.504 29.947 -52.625 1.00 87.19 128 LYS A O 1
ATOM 1053 N N . LEU A 1 129 ? 30.398 28.445 -50.962 1.00 82.81 129 LEU A N 1
ATOM 1054 C CA . LEU A 1 129 ? 31.817 28.511 -50.616 1.00 82.81 129 LEU A CA 1
ATOM 1055 C C . LEU A 1 129 ? 32.707 28.046 -51.779 1.00 82.81 129 LEU A C 1
ATOM 1057 O O . LEU A 1 129 ? 33.713 28.685 -52.070 1.00 82.81 129 LEU A O 1
ATOM 1061 N N . HIS A 1 130 ? 32.327 26.959 -52.458 1.00 78.56 130 HIS A N 1
ATOM 1062 C CA . HIS A 1 130 ? 33.046 26.448 -53.626 1.00 78.56 130 HIS A CA 1
ATOM 1063 C C . HIS A 1 130 ? 33.051 27.453 -54.787 1.00 78.56 130 HIS A C 1
ATOM 1065 O O . HIS A 1 130 ? 34.113 27.699 -55.354 1.00 78.56 130 HIS A O 1
ATOM 1071 N N . PHE A 1 131 ? 31.904 28.079 -55.073 1.00 75.25 131 PHE A N 1
ATOM 1072 C CA . PHE A 1 131 ? 31.770 29.130 -56.089 1.00 75.25 131 PHE A CA 1
ATOM 1073 C C . PHE A 1 131 ? 32.636 30.360 -55.758 1.00 75.25 131 PHE A C 1
ATOM 1075 O O . PHE A 1 131 ? 33.443 30.795 -56.568 1.00 75.25 131 PHE A O 1
ATOM 1082 N N . MET A 1 132 ? 32.592 30.839 -54.509 1.00 73.44 132 MET A N 1
ATOM 1083 C CA . MET A 1 132 ? 33.438 31.958 -54.069 1.00 73.44 132 MET A CA 1
ATOM 1084 C C . MET A 1 132 ? 34.941 31.642 -54.128 1.00 73.44 132 MET A C 1
ATOM 1086 O O . MET A 1 132 ? 35.750 32.527 -54.379 1.00 73.44 132 MET A O 1
ATOM 1090 N N . SER A 1 133 ? 35.331 30.385 -53.905 1.00 69.56 133 SER A N 1
ATOM 1091 C CA . SER A 1 133 ? 36.735 29.955 -53.973 1.00 69.56 133 SER A CA 1
ATOM 1092 C C . SER A 1 133 ? 37.249 29.855 -55.416 1.00 69.56 133 SER A C 1
ATOM 1094 O O . SER A 1 133 ? 38.444 30.022 -55.647 1.00 69.56 133 SER A O 1
ATOM 1096 N N . THR A 1 134 ? 36.364 29.593 -56.385 1.00 65.62 134 THR A N 1
ATOM 1097 C CA . THR A 1 134 ? 36.700 29.569 -57.820 1.00 65.62 134 THR A CA 1
ATOM 1098 C C . THR A 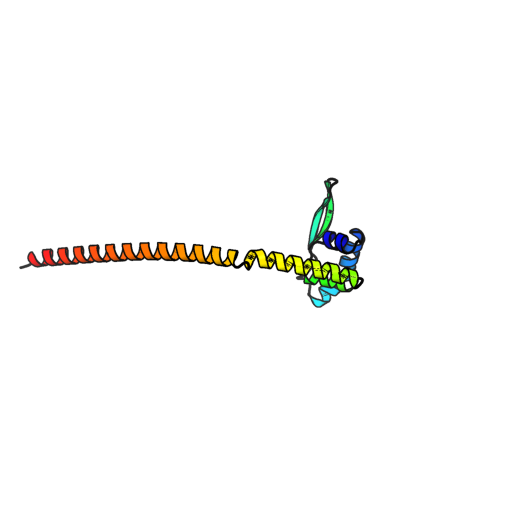1 134 ? 36.800 30.981 -58.392 1.00 65.62 134 THR A C 1
ATOM 1100 O O . THR A 1 134 ? 37.750 31.255 -59.121 1.00 65.62 134 THR A O 1
ATOM 1103 N N . ASP A 1 135 ? 35.924 31.898 -57.971 1.00 60.91 135 ASP A N 1
ATOM 1104 C CA . ASP A 1 135 ? 36.004 33.315 -58.353 1.00 60.91 135 ASP A CA 1
ATOM 1105 C C . ASP A 1 135 ? 37.306 33.973 -57.865 1.00 60.91 135 ASP A C 1
ATOM 1107 O O . ASP A 1 135 ? 37.971 34.663 -58.632 1.00 60.91 135 ASP A O 1
ATOM 1111 N N . ILE A 1 136 ? 37.739 33.713 -56.624 1.00 59.56 136 ILE A N 1
ATOM 1112 C CA . ILE A 1 136 ? 39.014 34.244 -56.097 1.00 59.56 136 ILE A CA 1
ATOM 1113 C C . ILE A 1 136 ? 40.225 33.670 -56.862 1.00 59.56 136 ILE A C 1
ATOM 1115 O O . ILE A 1 136 ? 41.218 34.370 -57.052 1.00 59.56 136 ILE A O 1
ATOM 1119 N N . GLY A 1 137 ? 40.145 32.427 -57.352 1.00 55.75 137 GLY A N 1
ATOM 1120 C CA . GLY A 1 137 ? 41.191 31.805 -58.175 1.00 55.75 137 GLY A CA 1
ATOM 1121 C C . GLY A 1 137 ? 41.328 32.407 -59.579 1.00 55.75 137 GLY A C 1
ATOM 1122 O O . GLY A 1 137 ? 42.424 32.398 -60.134 1.00 55.75 137 GLY A O 1
ATOM 1123 N N . CYS A 1 138 ? 40.255 32.981 -60.133 1.00 51.19 138 CYS A N 1
ATOM 1124 C CA . CYS A 1 138 ? 40.289 33.709 -61.407 1.00 51.19 138 CYS A CA 1
ATOM 1125 C C . CYS A 1 138 ? 40.907 35.116 -61.298 1.00 51.19 138 CYS A C 1
ATOM 1127 O O . CYS A 1 138 ? 41.275 35.680 -62.321 1.00 51.19 138 CYS A O 1
ATOM 1129 N N . TYR A 1 139 ? 41.056 35.668 -60.088 1.00 51.31 139 TYR A N 1
ATOM 1130 C CA . TYR A 1 139 ? 41.693 36.973 -59.842 1.00 51.31 139 TYR A CA 1
ATOM 1131 C C . TYR A 1 139 ? 43.189 36.884 -59.472 1.00 51.31 139 TYR A C 1
ATOM 1133 O O . TYR A 1 139 ? 43.795 37.906 -59.154 1.00 51.31 139 TYR A O 1
ATOM 1141 N N . LEU A 1 140 ? 43.790 35.686 -59.489 1.00 49.41 140 LEU A N 1
ATOM 1142 C CA . LEU A 1 140 ? 45.196 35.449 -59.116 1.00 49.41 140 LEU A CA 1
ATOM 1143 C C . LEU A 1 140 ? 46.094 34.956 -60.274 1.00 49.41 140 LEU A C 1
ATOM 1145 O O . LEU A 1 140 ? 47.186 34.454 -60.009 1.00 49.41 140 LEU A O 1
ATOM 1149 N N . TYR A 1 141 ? 45.675 35.127 -61.533 1.00 47.38 141 TYR A N 1
ATOM 1150 C CA . TYR A 1 141 ? 46.523 34.956 -62.724 1.00 47.38 141 TYR A CA 1
ATOM 1151 C C . TYR A 1 141 ? 46.611 36.248 -63.533 1.00 47.38 141 TYR A C 1
ATOM 1153 O O . TYR A 1 141 ? 45.561 36.912 -63.684 1.00 47.38 141 TYR A O 1
#

Sequence (141 aa):
MSSREIAELTKKKHKNVLNDIKRQEPAYLEVFGNGLRFQLVKYVDAKGEERPEYQLTKSQSLFVVSGYNPVLRARIQKRWEELEILQYQGVGSADGICREIALIRKEQLRLGAKLTNNRRRLKELKSKLHFMSTDIGCYLY

Foldseek 3Di:
DKLVVLCVLLVHDSVVSVVLLVVCQVVVCVPVNPPQGFDWDWDQDPVRDTDIMTDDDPVSVLSSCVPPDVSSSVSVVVVVVVVVVVVCCCCPDPVNVVVVVVVVVVVVVVVVVVVVVVVVVVVVVVVVVVVVVVVVVVVPD

Organism: NCBI:txid1093978

Solvent-accessible surface area (backbone atoms only — not comparable to full-atom values): 8019 Å² total; per-residue (Å²): 100,41,44,58,57,50,14,66,72,57,73,46,58,50,72,56,49,56,51,52,46,64,68,47,43,63,66,49,37,73,77,66,35,83,86,71,61,79,44,79,44,76,43,71,46,100,83,71,48,79,41,83,40,41,51,37,54,74,66,57,48,50,58,61,35,65,81,46,58,69,71,47,34,51,52,54,51,53,53,49,54,53,52,49,52,54,55,43,54,73,67,63,31,70,71,50,50,51,50,52,53,51,53,53,52,54,50,52,50,53,53,50,53,54,52,53,54,52,53,51,52,49,51,53,52,51,51,52,52,52,51,55,56,52,57,58,58,67,73,74,114